Protein AF-A0AAV0FV64-F1 (afdb_monomer)

Solvent-accessible surface area (backbone atoms only — not comparable to full-atom values): 5419 Å² total; per-residue (Å²): 141,81,83,82,82,75,75,79,73,78,81,72,76,76,78,45,70,65,51,46,49,50,54,70,42,48,46,48,52,50,53,51,51,52,52,51,48,58,73,72,38,51,71,69,52,49,51,44,52,55,36,54,60,16,65,37,67,90,61,74,31,75,62,52,46,70,72,41,52,48,51,46,47,58,76,40,42,93,81,44,52,80,64,58,58,56,79,69,106

Foldseek 3Di:
DDDDPPPPPPPPPPCPPVNCCVPVNPVVVVVVVVVVCPVVADPLNVLLVLLVVCVDPVVPSPSPDLVSVLSNCVSVVVVADPVNSVVSD

InterPro domains:
  IPR055298 AtLOH3-like [PTHR11697] (2-88)

Structure (mmCIF, N/CA/C/O backbone):
data_AF-A0AAV0FV64-F1
#
_entry.id   AF-A0AAV0FV64-F1
#
loop_
_atom_site.group_PDB
_atom_site.id
_atom_site.type_symbol
_atom_site.label_atom_id
_atom_site.label_alt_id
_atom_site.label_comp_id
_atom_site.label_asym_id
_atom_site.label_entity_id
_atom_site.label_seq_id
_atom_site.pdbx_PDB_ins_code
_atom_site.Cartn_x
_atom_site.Cartn_y
_atom_site.Cartn_z
_atom_site.occupancy
_atom_site.B_iso_or_equiv
_atom_site.auth_seq_id
_atom_site.auth_comp_id
_atom_site.auth_asym_id
_atom_site.auth_atom_id
_atom_site.pdbx_PDB_model_num
ATOM 1 N N . MET A 1 1 ? 57.729 -12.444 -41.140 1.00 46.12 1 MET A N 1
ATOM 2 C CA . MET A 1 1 ? 57.032 -11.957 -39.937 1.00 46.12 1 MET A CA 1
ATOM 3 C C . MET A 1 1 ? 56.396 -10.639 -40.303 1.00 46.12 1 MET A C 1
ATOM 5 O O . MET A 1 1 ? 57.123 -9.678 -40.480 1.00 46.12 1 MET A O 1
ATOM 9 N N . GLU A 1 2 ? 55.083 -10.611 -40.471 1.00 41.72 2 GLU A N 1
ATOM 10 C CA . GLU A 1 2 ? 54.308 -9.389 -40.260 1.00 41.72 2 GLU A CA 1
ATOM 11 C C . GLU A 1 2 ? 52.914 -9.844 -39.839 1.00 41.72 2 GLU A C 1
ATOM 13 O O . GLU A 1 2 ? 52.168 -10.453 -40.604 1.00 41.72 2 GLU A O 1
ATOM 18 N N . GLU A 1 3 ? 52.667 -9.713 -38.539 1.00 44.41 3 GLU A N 1
ATOM 19 C CA .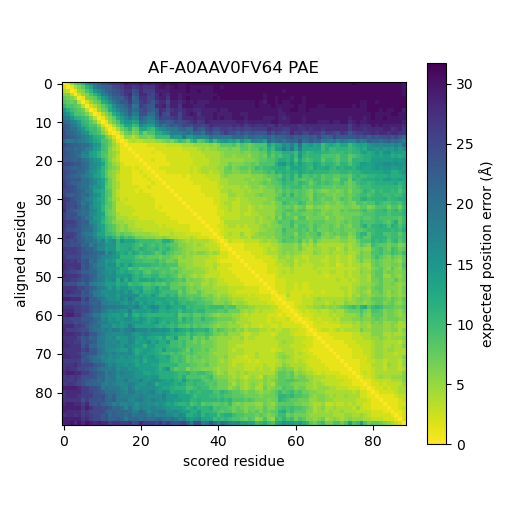 GLU A 1 3 ? 51.480 -10.200 -37.854 1.00 44.41 3 GLU A CA 1
ATOM 20 C C . GLU A 1 3 ? 50.257 -9.394 -38.293 1.00 44.41 3 GLU A C 1
ATOM 22 O O . GLU A 1 3 ? 50.172 -8.176 -38.124 1.00 44.41 3 GLU A O 1
ATOM 27 N N . THR A 1 4 ? 49.272 -10.092 -38.848 1.00 49.81 4 THR A N 1
ATOM 28 C CA . THR A 1 4 ? 47.966 -9.539 -39.184 1.00 49.81 4 THR A CA 1
ATOM 29 C C . THR A 1 4 ? 47.209 -9.207 -37.900 1.00 49.81 4 THR A C 1
ATOM 31 O O . THR A 1 4 ? 46.662 -10.084 -37.229 1.00 49.81 4 THR A O 1
ATOM 34 N N . ASN A 1 5 ? 47.165 -7.918 -37.562 1.00 48.62 5 ASN A N 1
ATOM 35 C CA . ASN A 1 5 ? 46.365 -7.360 -36.475 1.00 48.62 5 ASN A CA 1
ATOM 36 C C . ASN A 1 5 ? 44.864 -7.503 -36.783 1.00 48.62 5 ASN A C 1
ATOM 38 O O . ASN A 1 5 ? 44.203 -6.580 -37.268 1.00 48.62 5 ASN A O 1
ATOM 42 N N . HIS A 1 6 ? 44.307 -8.677 -36.495 1.00 50.88 6 HIS A N 1
ATOM 43 C CA . HIS A 1 6 ? 42.868 -8.875 -36.442 1.00 50.88 6 HIS A CA 1
ATOM 44 C C . HIS A 1 6 ? 42.338 -8.240 -35.157 1.00 50.88 6 HIS A C 1
ATOM 46 O O . HIS A 1 6 ? 42.204 -8.890 -3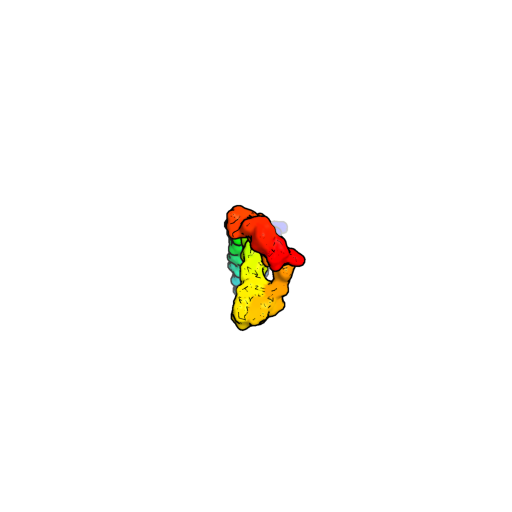4.121 1.00 50.88 6 HIS A O 1
ATOM 52 N N . ARG A 1 7 ? 41.994 -6.947 -35.225 1.00 54.91 7 ARG A N 1
ATOM 53 C CA . ARG A 1 7 ? 41.098 -6.332 -34.241 1.00 54.91 7 ARG A CA 1
ATOM 54 C C . ARG A 1 7 ? 39.801 -7.130 -34.236 1.00 54.91 7 ARG A C 1
ATOM 56 O O . ARG A 1 7 ? 38.952 -6.954 -35.108 1.00 54.91 7 ARG A O 1
ATOM 63 N N . SER A 1 8 ? 39.660 -7.996 -33.238 1.00 58.34 8 SER A N 1
ATOM 64 C CA . SER A 1 8 ? 38.403 -8.642 -32.889 1.00 58.34 8 SER A CA 1
ATOM 65 C C . SER A 1 8 ? 37.365 -7.544 -32.656 1.00 58.34 8 SER A C 1
ATOM 67 O O . SER A 1 8 ? 37.352 -6.867 -31.624 1.00 58.34 8 SER A O 1
ATOM 69 N N . ARG A 1 9 ? 36.538 -7.290 -33.677 1.00 59.41 9 ARG A N 1
ATOM 70 C CA . ARG A 1 9 ? 35.338 -6.467 -33.559 1.00 59.41 9 ARG A CA 1
ATOM 71 C C . ARG A 1 9 ? 34.451 -7.196 -32.562 1.00 59.41 9 ARG A C 1
ATOM 73 O O . ARG A 1 9 ? 33.792 -8.163 -32.927 1.00 59.41 9 ARG A O 1
ATOM 80 N N . ARG A 1 10 ? 34.463 -6.756 -31.300 1.00 62.72 10 ARG A N 1
ATOM 81 C CA . ARG A 1 10 ? 33.480 -7.191 -30.304 1.00 62.72 10 ARG A CA 1
ATOM 82 C C . ARG A 1 10 ? 32.108 -6.928 -30.915 1.00 62.72 10 ARG A C 1
ATOM 84 O O . ARG A 1 10 ? 31.723 -5.771 -31.078 1.00 62.72 10 ARG A O 1
ATOM 91 N N . VAL A 1 11 ? 31.417 -7.990 -31.318 1.00 59.09 11 VAL A N 1
ATOM 92 C CA . VAL A 1 11 ? 30.040 -7.919 -31.798 1.00 59.09 11 VAL A CA 1
ATOM 93 C C . VAL A 1 11 ? 29.211 -7.518 -30.589 1.00 59.09 11 VAL A C 1
ATOM 95 O O . VAL A 1 11 ? 28.848 -8.340 -29.756 1.00 59.09 11 VAL A O 1
ATOM 98 N N . ARG A 1 12 ? 28.998 -6.214 -30.431 1.00 62.16 12 ARG A N 1
ATOM 99 C CA . ARG A 1 12 ? 28.073 -5.688 -29.439 1.00 62.16 12 ARG A CA 1
ATOM 100 C C . ARG A 1 12 ? 26.695 -6.074 -29.957 1.00 62.16 12 ARG A C 1
ATOM 102 O O . ARG A 1 12 ? 26.259 -5.522 -30.965 1.00 62.16 12 ARG A O 1
ATOM 109 N N . HIS A 1 13 ? 26.067 -7.082 -29.353 1.00 65.06 13 HIS A N 1
ATOM 110 C CA . HIS A 1 13 ? 24.693 -7.420 -29.700 1.00 65.06 13 HIS A CA 1
ATOM 111 C C . HIS A 1 13 ? 23.854 -6.145 -29.565 1.00 65.06 13 HIS A C 1
ATOM 113 O O . HIS A 1 13 ? 23.904 -5.511 -28.506 1.00 65.06 13 HIS A O 1
ATOM 119 N N . PRO A 1 14 ? 23.171 -5.701 -30.634 1.00 70.62 14 PRO A N 1
ATOM 120 C CA . PRO A 1 14 ? 22.360 -4.505 -30.552 1.00 70.62 14 PRO A CA 1
ATOM 121 C C . PRO A 1 14 ? 21.262 -4.773 -29.528 1.00 70.62 14 PRO A C 1
ATOM 123 O O . PRO A 1 14 ? 20.495 -5.727 -29.666 1.00 70.62 14 PRO A O 1
ATOM 126 N N . VAL A 1 15 ? 21.231 -3.954 -28.475 1.00 74.44 15 VAL A N 1
ATOM 127 C CA . VAL A 1 15 ? 20.119 -3.927 -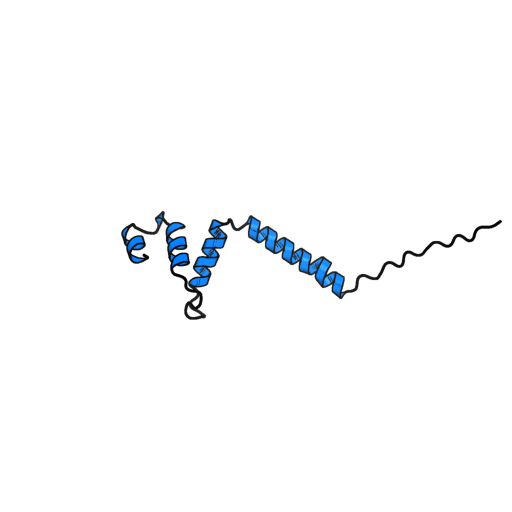27.528 1.00 74.44 15 VAL A CA 1
ATOM 128 C C . VAL A 1 15 ? 18.870 -3.703 -28.367 1.00 74.44 15 VAL A C 1
ATOM 130 O O . VAL A 1 15 ? 18.771 -2.716 -29.095 1.00 74.44 15 VAL A O 1
ATOM 133 N N . THR A 1 16 ? 17.963 -4.675 -28.358 1.00 89.38 16 THR A N 1
ATOM 134 C CA . THR A 1 16 ? 16.725 -4.554 -29.122 1.00 89.38 16 THR A CA 1
ATOM 135 C C . THR A 1 16 ? 15.917 -3.404 -28.534 1.00 89.38 16 THR A C 1
ATOM 137 O O . THR A 1 16 ? 15.938 -3.195 -27.320 1.00 89.38 16 THR A O 1
ATOM 140 N N . ASN A 1 17 ? 15.165 -2.672 -29.362 1.00 89.44 17 ASN A N 1
ATOM 141 C CA . ASN A 1 17 ? 14.265 -1.624 -28.860 1.00 89.44 17 ASN A CA 1
ATOM 142 C C . ASN A 1 17 ? 13.361 -2.160 -27.739 1.00 89.44 17 ASN A C 1
ATOM 144 O O . ASN A 1 17 ? 13.116 -1.476 -26.753 1.00 89.44 17 ASN A O 1
ATOM 148 N N . TYR A 1 18 ? 12.938 -3.421 -27.857 1.00 92.12 18 TYR A N 1
ATOM 149 C CA . TYR A 1 18 ? 12.198 -4.116 -26.811 1.00 92.12 18 TYR A CA 1
ATOM 150 C C . TYR A 1 18 ? 12.951 -4.175 -25.475 1.00 92.12 18 TYR A C 1
ATOM 152 O O . TYR A 1 18 ? 12.374 -3.837 -24.447 1.00 92.12 18 TYR A O 1
ATOM 160 N N . HIS A 1 19 ? 14.227 -4.577 -25.472 1.00 92.88 19 HIS A N 1
ATOM 161 C CA . HIS A 1 19 ? 15.035 -4.593 -24.253 1.00 92.88 19 HIS A CA 1
ATOM 162 C C . HIS A 1 19 ? 15.190 -3.188 -23.673 1.00 92.88 19 HIS A C 1
ATOM 164 O O . HIS A 1 19 ? 15.008 -3.013 -22.473 1.00 92.88 19 HIS A O 1
ATOM 170 N N . HIS A 1 20 ? 15.470 -2.195 -24.518 1.00 91.81 20 HIS A N 1
ATOM 171 C CA . HIS A 1 20 ? 15.659 -0.822 -24.064 1.00 91.81 20 HIS A CA 1
ATOM 172 C C . HIS A 1 20 ? 14.426 -0.283 -23.330 1.00 91.81 20 HIS A C 1
ATOM 174 O O . HIS A 1 20 ? 14.515 0.155 -22.188 1.00 91.81 20 HIS A O 1
ATOM 180 N N . PHE A 1 21 ? 13.248 -0.389 -23.945 1.00 93.81 21 PHE A N 1
ATOM 181 C CA . PHE A 1 21 ? 12.028 0.087 -23.301 1.00 93.81 21 PHE A CA 1
ATOM 182 C C . PHE A 1 21 ? 11.636 -0.761 -22.093 1.00 93.81 21 PHE A C 1
ATOM 184 O O . PHE A 1 21 ? 11.276 -0.211 -21.059 1.00 93.81 21 PHE A O 1
ATOM 191 N N . ARG A 1 22 ? 11.703 -2.092 -22.187 1.00 94.38 22 ARG A N 1
ATOM 192 C CA . ARG A 1 22 ? 11.242 -2.960 -21.099 1.00 94.38 22 ARG A CA 1
ATOM 193 C C . ARG A 1 22 ? 12.165 -2.918 -19.886 1.00 94.38 22 ARG A C 1
ATOM 195 O O . ARG A 1 22 ? 11.677 -2.746 -18.777 1.00 94.38 22 ARG A O 1
ATOM 202 N N . VAL A 1 23 ? 13.460 -3.125 -20.093 1.00 93.12 23 VAL A N 1
ATOM 203 C CA . VAL A 1 23 ? 14.429 -3.315 -19.008 1.00 93.12 23 VAL A CA 1
ATOM 204 C C . VAL A 1 23 ? 15.002 -1.977 -18.570 1.00 93.12 23 VAL A C 1
ATOM 206 O O . VAL A 1 23 ? 14.938 -1.650 -17.390 1.00 93.12 23 VAL A O 1
ATOM 209 N N . ASP A 1 24 ? 15.513 -1.184 -19.512 1.00 92.69 24 ASP A N 1
ATOM 210 C CA . ASP A 1 24 ? 16.245 0.034 -19.151 1.00 92.69 24 ASP A CA 1
ATOM 211 C C . ASP A 1 24 ? 15.298 1.164 -18.725 1.00 92.69 24 ASP A C 1
ATOM 213 O O . ASP A 1 24 ? 15.677 2.002 -17.918 1.00 92.69 24 ASP A O 1
ATOM 217 N N . ILE A 1 25 ? 14.070 1.203 -19.258 1.00 95.00 25 ILE A N 1
ATOM 218 C CA . ILE A 1 25 ? 13.104 2.267 -18.950 1.00 95.00 25 ILE A CA 1
ATOM 219 C C . ILE A 1 25 ? 12.017 1.769 -17.997 1.00 95.00 25 ILE A C 1
ATOM 221 O O . ILE A 1 25 ? 11.924 2.256 -16.875 1.00 95.00 25 ILE A O 1
ATOM 225 N N . PHE A 1 26 ? 11.172 0.822 -18.414 1.00 96.75 26 PHE A N 1
ATOM 226 C CA . PHE A 1 26 ? 9.976 0.478 -17.640 1.00 96.75 26 PHE A CA 1
ATOM 227 C C . PHE A 1 26 ? 10.296 -0.192 -16.308 1.00 96.75 26 PHE A C 1
ATOM 229 O O . PHE A 1 26 ? 9.757 0.246 -15.297 1.00 96.75 26 PHE A O 1
ATOM 236 N N . CYS A 1 27 ? 11.171 -1.204 -16.277 1.00 96.94 27 CYS A N 1
ATOM 237 C CA . CYS A 1 27 ? 11.585 -1.809 -15.009 1.00 96.94 27 CYS A CA 1
ATOM 238 C C . CYS A 1 27 ? 12.213 -0.763 -14.085 1.00 96.94 27 CYS A C 1
ATOM 240 O O . CYS A 1 27 ? 11.803 -0.660 -12.937 1.00 96.94 27 CYS A O 1
ATOM 242 N N . GLN A 1 28 ? 13.101 0.090 -14.607 1.00 97.00 28 GLN A N 1
ATOM 243 C CA . GLN A 1 28 ? 13.714 1.141 -13.798 1.00 97.00 28 GLN A CA 1
ATOM 244 C C . GLN A 1 28 ? 12.678 2.118 -13.219 1.00 97.00 28 GLN A C 1
ATOM 246 O O . GLN A 1 28 ? 12.754 2.463 -12.045 1.00 97.00 28 GLN A O 1
ATOM 251 N N . VAL A 1 29 ? 11.689 2.548 -14.007 1.00 97.62 29 VAL A N 1
ATOM 252 C CA . VAL A 1 29 ? 10.609 3.424 -13.524 1.00 97.62 29 VAL A CA 1
ATOM 253 C C . VAL A 1 29 ? 9.745 2.724 -12.473 1.00 97.62 29 VAL A C 1
ATOM 255 O O . VAL A 1 29 ? 9.407 3.347 -11.471 1.00 97.62 29 VAL A O 1
ATOM 258 N N . ILE A 1 30 ? 9.404 1.447 -12.671 1.00 97.19 30 ILE A N 1
ATOM 259 C CA . ILE A 1 30 ? 8.637 0.658 -11.695 1.00 97.19 30 ILE A CA 1
ATOM 260 C C . ILE A 1 30 ? 9.407 0.560 -10.379 1.00 97.19 30 ILE A C 1
ATOM 262 O O . ILE A 1 30 ? 8.838 0.868 -9.339 1.00 97.19 30 ILE A O 1
ATOM 266 N N . ASP A 1 31 ? 10.696 0.224 -10.428 1.00 96.88 31 ASP A N 1
ATOM 267 C CA . ASP A 1 31 ? 11.535 0.108 -9.234 1.00 96.88 31 ASP A CA 1
ATOM 268 C C . ASP A 1 31 ? 11.612 1.440 -8.472 1.00 96.88 31 ASP A C 1
ATOM 270 O O . ASP A 1 31 ? 11.521 1.463 -7.246 1.00 96.88 31 ASP A O 1
ATOM 274 N N . GLN A 1 32 ? 11.727 2.567 -9.187 1.00 96.62 32 GLN A N 1
ATOM 275 C CA . GLN A 1 32 ? 11.707 3.896 -8.566 1.00 96.62 32 GLN A CA 1
ATOM 276 C C . GLN A 1 32 ? 10.359 4.208 -7.912 1.00 96.62 32 GLN A C 1
ATOM 278 O O . GLN A 1 32 ? 10.330 4.729 -6.800 1.00 96.62 32 GLN A O 1
ATOM 283 N N . ILE A 1 33 ? 9.245 3.888 -8.576 1.00 95.75 33 ILE A N 1
ATOM 284 C CA . ILE A 1 33 ? 7.910 4.084 -8.000 1.00 95.75 33 ILE A CA 1
ATOM 285 C C . ILE A 1 33 ? 7.746 3.209 -6.757 1.00 95.75 33 ILE A C 1
ATOM 287 O O . ILE A 1 33 ? 7.291 3.712 -5.737 1.00 95.75 33 ILE A O 1
ATOM 291 N N . SER A 1 34 ? 8.140 1.937 -6.812 1.00 92.12 34 SER A N 1
ATOM 292 C CA . SER A 1 34 ? 8.076 1.022 -5.671 1.00 92.12 34 SER A CA 1
ATOM 293 C C . SER A 1 34 ? 8.889 1.534 -4.486 1.00 92.12 34 SER A C 1
ATOM 295 O O . SER A 1 34 ? 8.350 1.637 -3.388 1.00 92.12 34 SER A O 1
ATOM 297 N N . LEU A 1 35 ? 10.136 1.951 -4.718 1.00 94.38 35 LEU A N 1
ATOM 298 C CA . LEU A 1 35 ? 10.988 2.516 -3.673 1.00 94.38 35 LEU A CA 1
ATOM 299 C C . LEU A 1 35 ? 10.380 3.785 -3.064 1.00 94.38 35 LEU A C 1
ATOM 301 O O . LEU A 1 35 ? 10.399 3.978 -1.852 1.00 94.38 35 LEU A O 1
ATOM 305 N N . GLU A 1 36 ? 9.828 4.663 -3.896 1.00 94.00 36 GLU A N 1
ATOM 306 C CA . GLU A 1 36 ? 9.199 5.892 -3.423 1.00 94.00 36 GLU A CA 1
ATOM 307 C C . GLU A 1 36 ? 7.934 5.608 -2.603 1.00 94.00 36 GLU A C 1
ATOM 309 O O . GLU A 1 36 ? 7.676 6.288 -1.610 1.00 94.00 36 GLU A O 1
ATOM 314 N N . MET A 1 37 ? 7.157 4.590 -2.983 1.00 89.31 37 MET A N 1
ATOM 315 C CA . MET A 1 37 ? 6.000 4.138 -2.210 1.00 89.31 37 MET A CA 1
ATOM 316 C C . MET A 1 37 ? 6.437 3.582 -0.854 1.00 89.31 37 MET A C 1
ATOM 318 O O . MET A 1 37 ? 5.901 4.010 0.163 1.00 89.31 37 MET A O 1
ATOM 322 N N . GLU A 1 38 ? 7.448 2.715 -0.817 1.00 89.50 38 GLU A N 1
ATOM 323 C CA . GLU A 1 38 ? 8.007 2.174 0.431 1.00 89.50 38 GLU A CA 1
ATOM 324 C C . GLU A 1 38 ? 8.574 3.277 1.341 1.00 89.50 38 GLU A C 1
ATOM 326 O O . GLU A 1 38 ? 8.404 3.234 2.556 1.00 89.50 38 GLU A O 1
ATOM 331 N N . ASN A 1 39 ? 9.190 4.315 0.768 1.00 90.88 39 ASN A N 1
ATOM 332 C CA . ASN A 1 39 ? 9.695 5.456 1.537 1.00 90.88 39 ASN A CA 1
ATOM 333 C C . ASN A 1 39 ? 8.578 6.358 2.087 1.00 90.88 39 ASN A C 1
ATOM 335 O O . ASN A 1 39 ? 8.737 6.963 3.148 1.00 90.88 39 ASN A O 1
ATOM 339 N N . ARG A 1 40 ? 7.465 6.510 1.357 1.00 89.06 40 ARG A N 1
ATOM 340 C CA . ARG A 1 40 ? 6.344 7.387 1.744 1.00 89.06 40 ARG A CA 1
ATOM 341 C C . ARG A 1 40 ? 5.352 6.710 2.681 1.00 89.06 40 ARG A C 1
ATOM 343 O O . ARG A 1 40 ? 4.732 7.389 3.501 1.00 89.06 40 ARG A O 1
ATOM 350 N N . PHE A 1 41 ? 5.169 5.402 2.545 1.00 87.12 41 PHE A N 1
ATOM 351 C CA . PHE A 1 41 ? 4.220 4.630 3.328 1.00 87.12 41 PHE A CA 1
ATOM 352 C C . PHE A 1 41 ? 4.970 3.764 4.332 1.00 87.12 41 PHE A C 1
ATOM 354 O O . PHE A 1 41 ? 5.611 2.784 3.976 1.00 87.12 41 PHE A O 1
ATOM 361 N N . SER A 1 42 ? 4.840 4.102 5.615 1.00 86.81 42 SER A N 1
ATOM 362 C CA . SER A 1 42 ? 5.215 3.175 6.679 1.00 86.81 42 SER A CA 1
ATOM 363 C C . SER A 1 42 ? 4.376 1.895 6.596 1.00 86.81 42 SER A C 1
ATOM 365 O O . SER A 1 42 ? 3.323 1.856 5.948 1.00 86.81 42 SER A O 1
ATOM 367 N N . GLU A 1 43 ? 4.810 0.853 7.302 1.00 83.31 43 GLU A N 1
ATOM 368 C CA . GLU A 1 43 ? 4.044 -0.387 7.459 1.00 83.31 43 GLU A CA 1
ATOM 369 C C . GLU A 1 43 ? 2.600 -0.100 7.909 1.00 83.31 43 GLU A C 1
ATOM 371 O O . GLU A 1 43 ? 1.653 -0.533 7.255 1.00 83.31 43 GLU A O 1
ATOM 376 N N . SER A 1 44 ? 2.426 0.762 8.919 1.00 80.94 44 SER A N 1
ATOM 377 C CA . SER A 1 44 ? 1.107 1.191 9.402 1.00 80.94 44 SER A CA 1
ATOM 378 C C . SER A 1 44 ? 0.270 1.895 8.329 1.00 80.94 44 SER A C 1
ATOM 380 O O . SER A 1 44 ? -0.929 1.648 8.225 1.00 80.94 44 SER A O 1
ATOM 382 N N . ASN A 1 45 ? 0.873 2.749 7.494 1.00 84.75 45 ASN A N 1
ATOM 383 C CA . ASN A 1 45 ? 0.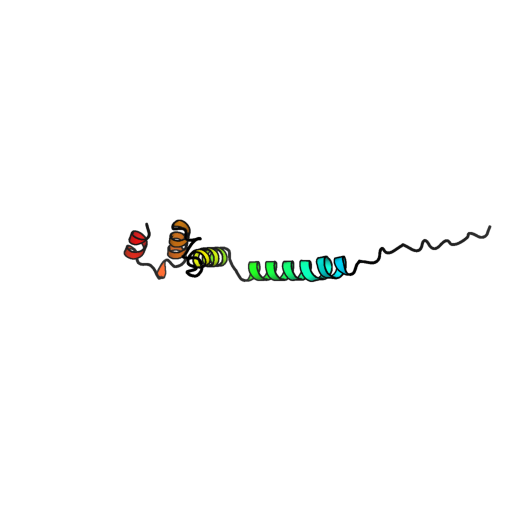133 3.427 6.427 1.00 84.75 45 ASN A CA 1
ATOM 384 C C . ASN A 1 45 ? -0.280 2.449 5.314 1.00 84.75 45 ASN A C 1
ATOM 386 O O . ASN A 1 45 ? -1.353 2.589 4.728 1.00 84.75 45 ASN A O 1
ATOM 390 N N . THR A 1 46 ? 0.560 1.456 5.024 1.00 86.62 46 THR A N 1
ATOM 391 C CA . THR A 1 46 ? 0.274 0.412 4.030 1.00 86.62 46 THR A CA 1
ATOM 392 C C . THR A 1 46 ? -0.853 -0.504 4.505 1.00 86.62 46 THR A C 1
ATOM 394 O O . THR A 1 46 ? -1.770 -0.829 3.742 1.00 86.62 46 THR A O 1
ATOM 397 N N . GLU A 1 47 ? -0.834 -0.878 5.784 1.00 84.94 47 GLU A N 1
ATOM 398 C CA . GLU A 1 47 ? -1.913 -1.632 6.416 1.00 84.94 47 GLU A CA 1
ATOM 399 C C . GLU A 1 47 ? -3.226 -0.839 6.395 1.00 84.94 47 GLU A C 1
ATOM 401 O O . GLU A 1 47 ? -4.262 -1.366 5.988 1.00 84.94 47 GLU A O 1
ATOM 406 N N . LEU A 1 48 ? -3.174 0.456 6.711 1.00 86.00 48 LEU A N 1
ATOM 407 C CA . LEU A 1 48 ? -4.325 1.355 6.663 1.00 86.00 48 LEU A CA 1
ATOM 408 C C . LEU A 1 48 ? -4.945 1.433 5.263 1.00 86.00 48 LEU A C 1
ATOM 410 O O . LEU A 1 48 ? -6.157 1.271 5.118 1.00 86.00 48 LEU A O 1
ATOM 414 N N . LEU A 1 49 ? -4.134 1.622 4.218 1.00 87.25 49 LEU A N 1
ATOM 415 C CA . LEU A 1 49 ? -4.617 1.617 2.832 1.00 87.25 49 LEU A CA 1
ATOM 416 C C . LEU A 1 49 ? -5.268 0.282 2.461 1.00 87.25 49 LEU A C 1
ATOM 418 O O . LEU A 1 49 ? -6.302 0.259 1.793 1.00 87.25 49 LEU A O 1
ATOM 422 N N . THR A 1 50 ? -4.694 -0.826 2.927 1.00 85.19 50 THR A N 1
ATOM 423 C CA . THR A 1 50 ? -5.248 -2.167 2.709 1.00 85.19 50 THR A CA 1
ATOM 424 C C . THR A 1 50 ? -6.599 -2.332 3.403 1.00 85.19 50 THR A C 1
ATOM 426 O O . THR A 1 50 ? -7.516 -2.919 2.825 1.00 85.19 50 THR A O 1
ATOM 429 N N . CYS A 1 51 ? -6.754 -1.793 4.613 1.00 86.38 51 CYS A N 1
ATOM 430 C CA . CYS A 1 51 ? -8.022 -1.788 5.338 1.00 86.38 51 CYS A CA 1
ATOM 431 C C . CYS A 1 51 ? -9.073 -0.932 4.616 1.00 86.38 51 CYS A C 1
ATOM 433 O O . CYS A 1 51 ? -10.188 -1.397 4.389 1.00 86.38 51 CYS A O 1
ATOM 435 N N . LEU A 1 52 ? -8.707 0.271 4.160 1.00 86.50 52 LEU A N 1
ATOM 436 C CA . LEU A 1 52 ? -9.603 1.152 3.401 1.00 86.50 52 LEU A CA 1
ATOM 437 C C . LEU A 1 52 ? -10.026 0.555 2.054 1.00 86.50 52 LEU A C 1
ATOM 439 O O . LEU A 1 52 ? -11.178 0.705 1.655 1.00 86.50 52 LEU A O 1
ATOM 443 N N . ALA A 1 53 ? -9.138 -0.168 1.368 1.00 88.50 53 ALA A N 1
ATOM 444 C CA . ALA A 1 53 ? -9.474 -0.858 0.121 1.00 88.50 53 ALA A CA 1
ATOM 445 C C . ALA A 1 53 ? -10.562 -1.932 0.313 1.00 88.50 53 ALA A C 1
ATOM 447 O O . ALA A 1 53 ? -11.319 -2.228 -0.610 1.00 88.50 53 ALA A O 1
ATOM 448 N N . CYS A 1 54 ? -10.676 -2.496 1.519 1.00 88.06 54 CYS A N 1
ATOM 449 C CA . CYS A 1 54 ? -11.725 -3.457 1.863 1.00 88.06 54 CYS A CA 1
ATOM 450 C C . CYS A 1 54 ? -13.087 -2.787 2.091 1.00 88.06 54 CYS A C 1
ATOM 452 O O . CYS A 1 54 ? -14.116 -3.458 2.062 1.00 88.06 54 CYS A O 1
ATOM 454 N N . LEU A 1 55 ? -13.096 -1.462 2.265 1.00 87.56 55 LEU A N 1
ATOM 455 C CA . LEU A 1 55 ? -14.291 -0.632 2.386 1.00 87.56 55 LEU A CA 1
ATOM 456 C C . LEU A 1 55 ? -14.731 -0.036 1.035 1.00 87.56 55 LEU A C 1
ATOM 458 O O . LEU A 1 55 ? -15.442 0.965 1.012 1.00 87.56 55 LEU A O 1
ATOM 462 N N . ASP A 1 56 ? -14.320 -0.622 -0.096 1.00 89.56 56 ASP A N 1
ATOM 463 C CA . ASP A 1 56 ? -14.707 -0.147 -1.428 1.00 89.56 56 ASP A CA 1
ATOM 464 C C . ASP A 1 56 ? -16.177 -0.495 -1.757 1.00 89.56 56 ASP A C 1
ATOM 466 O O . ASP A 1 56 ? -16.509 -1.669 -1.976 1.00 89.56 56 ASP A O 1
ATOM 470 N N . PRO A 1 57 ? -17.079 0.501 -1.862 1.00 90.44 57 PRO A N 1
ATOM 471 C CA . PRO A 1 57 ? -18.486 0.247 -2.150 1.00 90.44 57 PRO A CA 1
ATOM 472 C C . PRO A 1 57 ? -18.732 -0.160 -3.610 1.00 90.44 57 PRO A C 1
ATOM 474 O O . PRO A 1 57 ? -19.802 -0.690 -3.919 1.00 90.44 57 PRO A O 1
ATOM 477 N N . ARG A 1 58 ? -17.776 0.079 -4.525 1.00 93.00 58 ARG A N 1
ATOM 478 C CA . ARG A 1 58 ? -17.953 -0.165 -5.969 1.00 93.00 58 ARG A CA 1
ATOM 479 C C . ARG A 1 58 ? -18.187 -1.635 -6.285 1.00 93.00 58 ARG A C 1
ATOM 481 O O . ARG A 1 58 ? -18.961 -1.938 -7.188 1.00 93.00 58 ARG A O 1
ATOM 488 N N . ASP A 1 59 ? -17.563 -2.521 -5.515 1.00 88.69 59 ASP A N 1
ATOM 489 C CA . ASP A 1 59 ? -17.741 -3.969 -5.623 1.00 88.69 59 ASP A CA 1
ATOM 490 C C . ASP A 1 59 ? -18.494 -4.543 -4.415 1.00 88.69 59 ASP A C 1
ATOM 492 O O . ASP A 1 59 ? -18.213 -5.640 -3.944 1.00 88.69 59 ASP A O 1
ATOM 496 N N . LYS A 1 60 ? -19.448 -3.771 -3.868 1.00 89.19 60 LYS A N 1
ATOM 497 C CA . LYS A 1 60 ? -20.294 -4.173 -2.728 1.00 89.19 60 LYS A CA 1
ATOM 498 C C . LYS A 1 60 ? -19.486 -4.677 -1.530 1.00 89.19 60 LYS A C 1
ATOM 500 O O . LYS A 1 60 ? -19.918 -5.610 -0.855 1.00 89.19 60 LYS A O 1
ATOM 505 N N . PHE A 1 61 ? -18.328 -4.070 -1.278 1.00 88.81 61 PHE A N 1
ATOM 506 C CA . PHE A 1 61 ? -17.432 -4.491 -0.209 1.00 88.81 61 PHE A CA 1
ATOM 507 C C . PHE A 1 61 ? -16.992 -5.963 -0.338 1.00 88.81 61 PHE A C 1
ATOM 509 O O . PHE A 1 61 ? -16.837 -6.659 0.658 1.00 88.81 61 PHE A O 1
ATOM 516 N N . SER A 1 62 ? -16.782 -6.461 -1.559 1.00 89.06 62 SER A N 1
ATOM 517 C CA . SER A 1 62 ? -16.354 -7.847 -1.824 1.00 89.06 62 SER A CA 1
ATOM 518 C C . SER A 1 62 ? -15.078 -8.254 -1.084 1.00 89.06 62 SER A C 1
ATOM 520 O O . SER A 1 62 ? -14.911 -9.416 -0.723 1.00 89.06 62 SER A O 1
ATOM 522 N N . ASN A 1 63 ? -14.198 -7.286 -0.828 1.00 88.19 63 ASN A N 1
ATOM 523 C CA . ASN A 1 63 ? -12.948 -7.471 -0.098 1.00 88.19 63 ASN A CA 1
ATOM 524 C C . ASN A 1 63 ? -13.075 -7.182 1.404 1.00 88.19 63 ASN A C 1
ATOM 526 O O . ASN A 1 63 ? -12.056 -7.153 2.096 1.00 88.19 63 ASN A O 1
ATOM 530 N N . PHE A 1 64 ? -14.287 -6.940 1.911 1.00 88.12 64 PHE A N 1
ATOM 531 C CA . PHE A 1 64 ? -14.519 -6.658 3.321 1.00 88.12 64 PHE A CA 1
ATOM 532 C C . PHE A 1 64 ? -13.964 -7.768 4.203 1.00 88.12 64 PHE A C 1
ATOM 534 O O . PHE A 1 64 ? -14.148 -8.958 3.945 1.00 88.12 64 PHE A O 1
ATOM 541 N N . CYS A 1 65 ? -13.287 -7.363 5.268 1.00 86.38 65 CYS A N 1
ATOM 542 C CA . CYS A 1 65 ? -12.695 -8.276 6.219 1.00 86.38 65 CYS A CA 1
ATOM 543 C C . CYS A 1 65 ? -12.775 -7.649 7.606 1.00 86.38 65 CYS A C 1
ATOM 545 O O . CYS A 1 65 ? -12.218 -6.578 7.842 1.00 86.38 65 CYS A O 1
ATOM 547 N N . GLU A 1 66 ? -13.468 -8.330 8.511 1.00 84.56 66 GLU A N 1
ATOM 548 C CA . GLU A 1 66 ? -13.700 -7.872 9.880 1.00 84.56 66 GLU A CA 1
ATOM 549 C C . GLU A 1 66 ? -12.390 -7.643 10.643 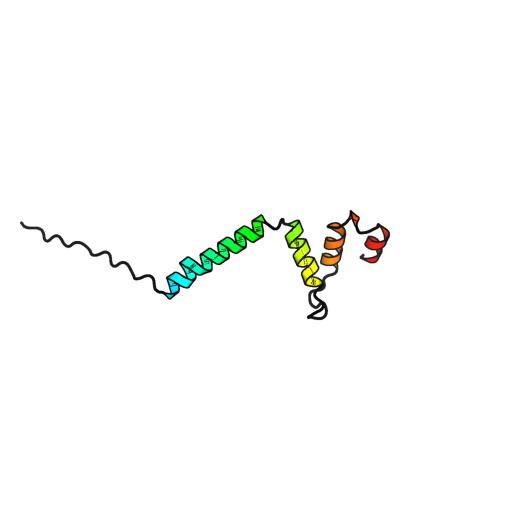1.00 84.56 66 GLU A C 1
ATOM 551 O O . GLU A 1 66 ? -12.217 -6.609 11.281 1.00 84.56 66 GLU A O 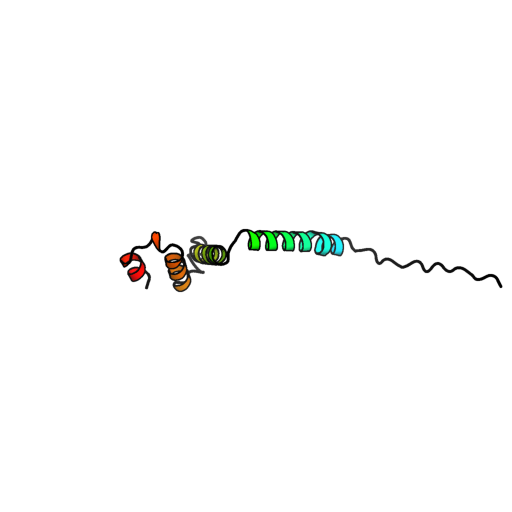1
ATOM 556 N N . SER A 1 67 ? -11.403 -8.532 10.483 1.00 86.06 67 SER A N 1
ATOM 557 C CA . SER A 1 67 ? -10.091 -8.360 11.119 1.00 86.06 67 SER A CA 1
ATOM 558 C C . SER A 1 67 ? -9.362 -7.104 10.638 1.00 86.06 67 SER A C 1
ATOM 560 O O . SER A 1 67 ? -8.724 -6.423 11.433 1.00 86.06 67 SER A O 1
ATOM 562 N N . LYS A 1 68 ? -9.505 -6.733 9.361 1.00 85.81 68 LYS A N 1
ATOM 563 C CA . LYS A 1 68 ? -8.941 -5.481 8.834 1.00 85.81 68 LYS A CA 1
ATOM 564 C C . LYS A 1 68 ? -9.668 -4.252 9.382 1.00 85.81 68 LYS A C 1
ATOM 566 O O . LYS A 1 68 ? -9.043 -3.221 9.605 1.00 85.81 68 LYS A O 1
ATOM 571 N N . LEU A 1 69 ? -10.975 -4.348 9.619 1.00 85.19 69 LEU A N 1
ATOM 572 C CA . LEU A 1 69 ? -11.733 -3.270 10.253 1.00 85.19 69 LEU A CA 1
ATOM 573 C C . LEU A 1 69 ? -11.307 -3.070 11.716 1.00 85.19 69 LEU A C 1
ATOM 575 O O . LEU A 1 69 ? -11.138 -1.933 12.151 1.00 85.19 69 LEU A O 1
ATOM 579 N N . LEU A 1 70 ? -11.073 -4.160 12.448 1.00 85.62 70 LEU A N 1
ATOM 580 C CA . LEU A 1 70 ? -10.534 -4.107 13.806 1.00 85.62 70 LEU A CA 1
ATOM 581 C C . LEU A 1 70 ? -9.133 -3.482 13.836 1.00 85.62 70 LEU A C 1
ATOM 583 O O . LEU A 1 70 ? -8.907 -2.561 14.619 1.00 85.62 70 LEU A O 1
ATOM 587 N N . ASN A 1 71 ? -8.234 -3.883 12.931 1.00 86.06 71 ASN A N 1
ATOM 588 C CA . ASN A 1 71 ? -6.907 -3.266 12.815 1.00 86.06 71 ASN A CA 1
ATOM 589 C C . ASN A 1 71 ? -7.001 -1.761 12.506 1.00 86.06 71 ASN A C 1
ATOM 591 O O . ASN A 1 71 ? -6.252 -0.964 13.067 1.00 86.06 71 ASN A O 1
ATOM 595 N N . LEU A 1 72 ? -7.952 -1.339 11.663 1.00 86.19 72 LEU A N 1
ATOM 596 C CA . LEU A 1 72 ? -8.207 0.081 11.394 1.00 86.19 72 LEU A CA 1
ATOM 597 C C . LEU A 1 72 ? -8.634 0.836 12.665 1.00 86.19 72 LEU A C 1
ATOM 599 O O . LEU A 1 72 ? -8.147 1.939 12.916 1.00 86.19 72 LEU A O 1
ATOM 603 N N . ALA A 1 73 ? -9.521 0.252 13.475 1.00 86.06 73 ALA A N 1
ATOM 604 C CA . ALA A 1 73 ? -9.961 0.848 14.736 1.00 86.06 73 ALA A CA 1
ATOM 605 C C . ALA A 1 73 ? -8.838 0.910 15.786 1.00 86.06 73 ALA A C 1
ATOM 607 O O . ALA A 1 73 ? -8.804 1.829 16.606 1.00 86.06 73 ALA A O 1
ATOM 608 N N . GLU A 1 74 ? -7.892 -0.031 15.749 1.00 84.81 74 GLU A N 1
ATOM 609 C CA . GLU A 1 74 ? -6.672 0.022 16.560 1.00 84.81 74 GLU A CA 1
ATOM 610 C C . GLU A 1 74 ? -5.703 1.113 16.078 1.00 84.81 74 GLU A C 1
ATOM 612 O O . GLU A 1 74 ? -5.193 1.879 16.901 1.00 84.81 74 GLU A O 1
ATOM 617 N N . LEU A 1 75 ? -5.505 1.254 14.761 1.00 83.88 75 LEU A N 1
ATOM 618 C CA . LEU A 1 75 ? -4.690 2.323 14.161 1.00 83.88 75 LEU A CA 1
ATOM 619 C C . LEU A 1 75 ? -5.232 3.716 14.513 1.00 83.88 75 LEU A C 1
ATOM 621 O O . LEU A 1 75 ? -4.457 4.621 14.821 1.00 83.88 75 LEU A O 1
ATOM 625 N N . TYR A 1 76 ? -6.556 3.867 14.545 1.00 85.62 76 TYR A N 1
ATOM 626 C CA . TYR A 1 76 ? -7.248 5.088 14.958 1.00 85.62 76 TYR A CA 1
ATOM 627 C C . TYR A 1 76 ? -7.788 5.006 16.387 1.00 85.62 76 TYR A C 1
ATOM 629 O O . TYR A 1 76 ? -8.863 5.514 16.686 1.00 85.62 76 TYR A O 1
ATOM 637 N N . SER A 1 77 ? -7.043 4.387 17.307 1.00 84.19 77 SER A N 1
ATOM 638 C CA . SER A 1 77 ? -7.523 4.159 18.676 1.00 84.19 77 SER A CA 1
ATOM 639 C C . SER A 1 77 ? -8.071 5.430 19.360 1.00 84.19 77 SER A C 1
ATOM 641 O O . SER A 1 77 ? -9.079 5.364 20.060 1.00 84.19 77 SER A O 1
ATOM 643 N N . CYS A 1 78 ? -7.493 6.609 19.125 1.00 87.56 78 CYS A N 1
ATOM 644 C CA . CYS A 1 78 ? -8.005 7.869 19.678 1.00 87.56 78 CYS A CA 1
ATOM 645 C C . CYS A 1 78 ? -9.411 8.265 19.185 1.00 87.56 78 CYS A C 1
ATOM 647 O O . CYS A 1 78 ? -10.110 8.974 19.907 1.00 87.56 78 CYS A O 1
ATOM 649 N N . ASP A 1 79 ? -9.824 7.812 18.001 1.00 88.69 79 ASP A N 1
ATOM 650 C CA . ASP A 1 79 ? -11.106 8.165 17.378 1.00 88.69 79 ASP A CA 1
ATOM 651 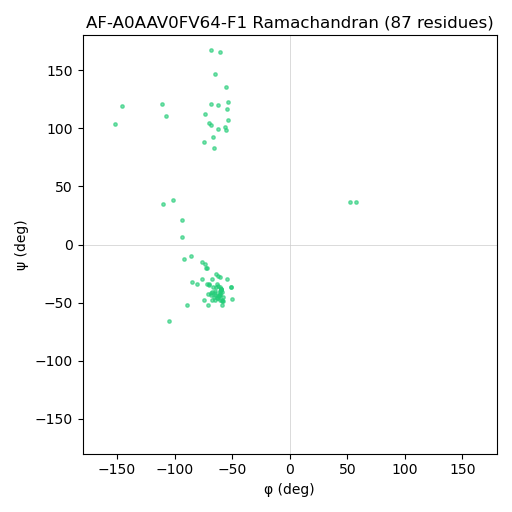C C . ASP A 1 79 ? -12.232 7.177 17.726 1.00 88.69 79 ASP A C 1
ATOM 653 O O . ASP A 1 79 ? -13.403 7.477 17.505 1.00 88.69 79 ASP A O 1
ATOM 657 N N . PHE A 1 80 ? -11.896 6.017 18.306 1.00 85.12 80 PHE A N 1
ATOM 658 C CA . PHE A 1 80 ? -12.856 4.993 18.725 1.00 85.12 80 PHE A CA 1
ATOM 659 C C . PHE A 1 80 ? -12.926 4.888 20.249 1.00 85.12 80 PHE A C 1
ATOM 661 O O . PHE A 1 80 ? -11.935 4.546 20.911 1.00 85.12 80 PHE A O 1
ATOM 668 N N . SER A 1 81 ? -14.119 5.103 20.809 1.00 86.06 81 SER A N 1
ATOM 669 C CA . SER A 1 81 ? -14.371 4.893 22.235 1.00 86.06 81 SER A CA 1
ATOM 670 C C . SER A 1 81 ? -14.307 3.406 22.607 1.00 86.06 81 SER A C 1
ATOM 672 O O . SER A 1 81 ? -14.326 2.516 21.756 1.00 86.06 81 SER A O 1
ATOM 674 N N . SER A 1 82 ? -14.261 3.104 23.906 1.00 82.94 82 SER A N 1
ATOM 675 C CA . SER A 1 82 ? -14.328 1.717 24.384 1.00 82.94 82 SER A CA 1
ATOM 676 C C . SER A 1 82 ? -15.623 1.006 23.982 1.00 82.94 82 SER A C 1
ATOM 678 O O . SER A 1 82 ? -15.609 -0.213 23.840 1.00 82.94 82 SER A O 1
ATOM 680 N N . VAL A 1 83 ? -16.718 1.750 23.791 1.00 86.00 83 VAL A N 1
ATOM 681 C CA . VAL A 1 83 ? -18.005 1.211 23.332 1.00 86.00 83 VAL A CA 1
ATOM 682 C C . VAL A 1 83 ? -17.933 0.880 21.844 1.00 86.00 83 VAL A C 1
ATOM 684 O O . VAL A 1 83 ? -18.241 -0.245 21.471 1.00 86.00 83 VAL A O 1
ATOM 687 N N . ASP A 1 84 ? -17.422 1.795 21.015 1.00 85.00 84 ASP A N 1
ATOM 688 C CA . ASP A 1 84 ? -17.305 1.570 19.565 1.00 85.00 84 ASP A CA 1
ATOM 689 C C . ASP A 1 84 ? -16.432 0.347 19.254 1.00 85.00 84 ASP A C 1
ATOM 691 O O . ASP A 1 84 ? -16.746 -0.450 18.378 1.00 85.00 84 ASP A O 1
ATOM 695 N N . ARG A 1 85 ? -15.357 0.137 20.024 1.00 77.69 85 ARG A N 1
ATOM 696 C CA . ARG A 1 85 ? -14.495 -1.047 19.872 1.00 77.69 85 ARG A CA 1
ATOM 697 C C . ARG A 1 85 ? -15.124 -2.348 20.374 1.00 77.69 85 ARG A C 1
ATOM 699 O O . ARG A 1 85 ? -14.630 -3.413 20.015 1.00 77.69 85 ARG A O 1
ATOM 706 N N . MET A 1 86 ? -16.141 -2.282 21.234 1.00 81.62 86 MET A N 1
ATOM 707 C CA . MET A 1 86 ? -16.908 -3.465 21.639 1.00 81.62 86 MET A CA 1
ATOM 708 C C . MET A 1 86 ? -17.958 -3.843 20.597 1.00 81.62 86 MET A C 1
ATOM 710 O O . MET A 1 86 ? -18.173 -5.027 20.400 1.00 81.62 86 MET A O 1
ATOM 714 N N . GLU A 1 87 ? -18.549 -2.870 19.903 1.00 84.69 87 GLU A N 1
ATOM 715 C CA . GLU A 1 87 ? -19.497 -3.112 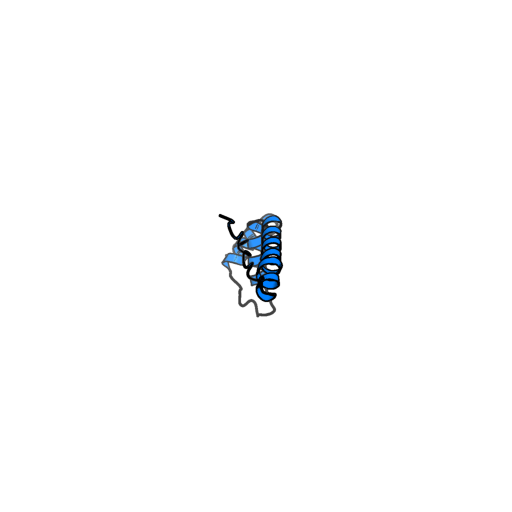18.801 1.00 84.69 87 GLU A CA 1
ATOM 716 C C . GLU A 1 87 ? -18.816 -3.648 17.528 1.00 84.69 87 GLU A C 1
ATOM 718 O O . GLU A 1 87 ? -19.468 -4.225 16.663 1.00 84.69 87 GLU A O 1
ATOM 723 N N . LEU A 1 88 ? -17.501 -3.448 17.397 1.00 77.88 88 LEU A N 1
ATOM 724 C CA . LEU A 1 88 ? -16.698 -3.967 16.286 1.00 77.88 88 LEU A CA 1
ATOM 725 C C . LEU A 1 88 ? -16.186 -5.406 16.501 1.00 77.88 88 LEU A C 1
ATOM 727 O O . LEU A 1 88 ? -15.616 -5.963 15.565 1.00 77.88 88 LEU A O 1
ATOM 731 N N . LYS A 1 89 ? -16.329 -5.968 17.710 1.00 65.00 89 LYS A N 1
ATOM 732 C CA . LYS A 1 89 ? -15.889 -7.324 18.097 1.00 65.00 89 LYS A CA 1
ATOM 733 C C . LYS A 1 89 ? -17.032 -8.331 18.074 1.00 65.00 89 LYS A C 1
ATOM 735 O O . LYS A 1 89 ? -16.705 -9.530 17.942 1.00 65.00 89 LYS A O 1
#

Sequence (89 aa):
MEETNHRSRRVRHPVTNYHHFRVDIFCQVIDQISLEMENRFSESNTELLTCLACLDPRDKFSNFCESKLLNLAELYSCDFSSVDRMELK

Secondary structure (DSSP, 8-state):
------------PPPPHHHIIIIIIIIHHHHHHHHHHHHHS-HHHHHHHHHHHTT-GGGTTTT--HHHHHHHHHHTGGGS-TTHHHHT-

Organism: NCBI:txid186058

Radius of gyration: 27.11 Å; Cα contacts (8 Å, |Δi|>4): 36; chains: 1; bounding box: 77×20×65 Å

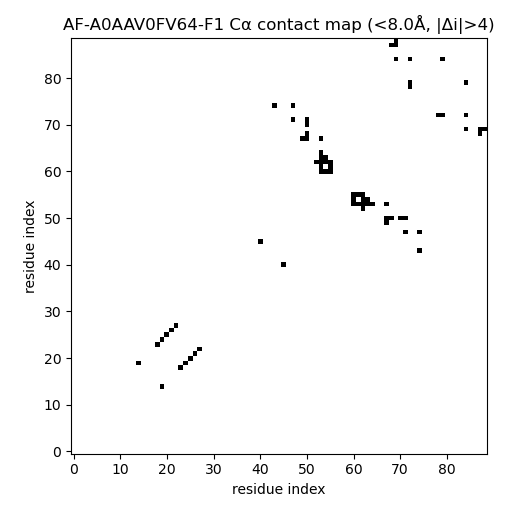pLDDT: mean 82.93, std 13.36, range [41.72, 97.62]

Mean predicted aligned error: 11.6 Å